Protein AF-A0A183HTV0-F1 (afdb_monomer)

Mean predicted aligned error: 6.53 Å

Structure (mmCIF, N/CA/C/O backbone):
data_AF-A0A183HTV0-F1
#
_entry.id   AF-A0A183HTV0-F1
#
loop_
_atom_site.group_PDB
_atom_site.id
_atom_site.type_symbol
_atom_site.label_atom_id
_atom_site.label_alt_id
_atom_site.label_comp_id
_atom_site.label_asym_id
_atom_site.label_entity_id
_atom_site.label_seq_id
_atom_site.pdbx_PDB_ins_code
_atom_site.Cartn_x
_atom_site.Cartn_y
_atom_site.Cartn_z
_atom_site.occupancy
_atom_site.B_iso_or_equiv
_atom_site.auth_seq_id
_atom_site.auth_comp_id
_atom_site.auth_asym_id
_atom_site.auth_atom_id
_atom_site.pdbx_PDB_model_num
ATOM 1 N N . MET A 1 1 ? 23.331 12.606 -10.542 1.00 50.19 1 MET A N 1
ATOM 2 C CA . MET A 1 1 ? 22.056 13.155 -10.033 1.00 50.19 1 MET A CA 1
ATOM 3 C C . MET A 1 1 ? 20.828 12.706 -10.833 1.00 50.19 1 MET A C 1
ATOM 5 O O . MET A 1 1 ? 19.755 12.716 -10.263 1.00 50.19 1 MET A O 1
ATOM 9 N N . ASN A 1 2 ? 20.954 12.175 -12.057 1.00 60.91 2 ASN A N 1
ATOM 10 C CA . ASN A 1 2 ? 19.792 11.913 -12.933 1.00 60.91 2 ASN A CA 1
ATOM 11 C C . ASN A 1 2 ? 18.962 10.646 -12.618 1.00 60.91 2 ASN A C 1
ATOM 13 O O . ASN A 1 2 ? 17.880 10.476 -13.165 1.00 60.91 2 ASN A O 1
ATOM 17 N N . GLY A 1 3 ? 19.464 9.723 -11.789 1.00 66.62 3 GLY A N 1
ATOM 18 C CA . GLY A 1 3 ? 18.796 8.432 -11.553 1.00 66.62 3 GLY A CA 1
ATOM 19 C C . GLY A 1 3 ? 17.587 8.501 -10.613 1.00 66.62 3 GLY A C 1
ATOM 20 O O . GLY A 1 3 ? 16.654 7.725 -10.771 1.00 66.62 3 GLY A O 1
ATOM 21 N N . LEU A 1 4 ? 17.591 9.430 -9.651 1.00 69.25 4 LEU A N 1
ATOM 22 C CA . LEU A 1 4 ? 16.495 9.582 -8.685 1.00 69.25 4 LEU A CA 1
ATOM 23 C C . LEU A 1 4 ? 15.278 10.259 -9.326 1.00 69.25 4 LEU A C 1
ATOM 25 O O . LEU A 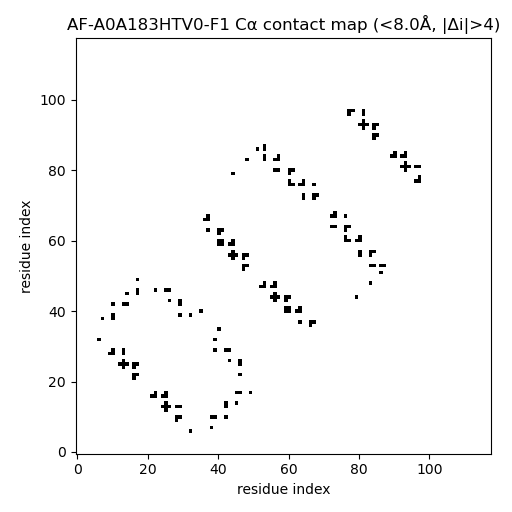1 4 ? 14.180 9.726 -9.247 1.00 69.25 4 LEU A O 1
ATOM 29 N N . GLU A 1 5 ? 15.495 11.348 -10.063 1.00 74.19 5 GLU A N 1
ATOM 30 C CA . GLU A 1 5 ? 14.430 12.056 -10.7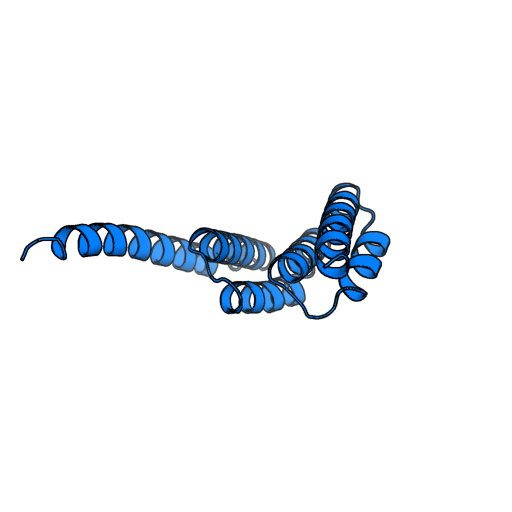90 1.00 74.19 5 GLU A CA 1
ATOM 31 C C . GLU A 1 5 ? 13.772 11.165 -11.857 1.00 74.19 5 GLU A C 1
ATOM 33 O O . GLU A 1 5 ? 12.555 11.189 -12.043 1.00 74.19 5 GLU A O 1
ATOM 38 N N . ALA A 1 6 ? 14.564 10.319 -12.530 1.00 82.88 6 ALA A N 1
ATOM 39 C CA . ALA A 1 6 ? 14.042 9.332 -13.471 1.00 82.88 6 ALA A CA 1
ATOM 40 C C . ALA A 1 6 ? 13.151 8.284 -12.780 1.00 82.88 6 ALA A C 1
ATOM 42 O O . ALA A 1 6 ? 12.113 7.915 -13.332 1.00 82.88 6 ALA A O 1
ATOM 43 N N . ASN A 1 7 ? 13.515 7.840 -11.571 1.00 89.50 7 ASN A N 1
ATOM 44 C CA . ASN A 1 7 ? 12.698 6.909 -10.791 1.00 89.50 7 ASN A CA 1
ATOM 45 C C . ASN A 1 7 ? 11.379 7.554 -10.341 1.00 89.50 7 ASN A C 1
ATOM 47 O O . ASN A 1 7 ? 10.342 6.897 -10.385 1.00 89.50 7 ASN A O 1
ATOM 51 N N . ASP A 1 8 ? 11.388 8.830 -9.956 1.00 89.25 8 ASP A N 1
ATOM 52 C CA . ASP A 1 8 ? 10.170 9.534 -9.537 1.00 89.25 8 ASP A CA 1
ATOM 53 C C . ASP A 1 8 ? 9.185 9.698 -10.703 1.00 89.25 8 ASP A C 1
ATOM 55 O O . ASP A 1 8 ? 7.992 9.421 -10.564 1.00 89.25 8 ASP A O 1
ATOM 59 N N . LEU A 1 9 ? 9.681 10.049 -11.896 1.00 92.75 9 LEU A N 1
ATOM 60 C CA . LEU A 1 9 ? 8.866 10.085 -13.116 1.00 92.75 9 LEU A CA 1
ATOM 61 C C . LEU A 1 9 ? 8.299 8.706 -13.470 1.00 92.75 9 LEU A C 1
ATOM 63 O O . LEU A 1 9 ? 7.131 8.591 -13.845 1.00 92.75 9 LEU A O 1
ATOM 67 N N . GLN A 1 10 ? 9.102 7.652 -13.325 1.00 95.56 10 GLN A N 1
ATOM 68 C CA . GLN A 1 10 ? 8.652 6.278 -13.525 1.00 95.56 10 GLN A CA 1
ATOM 69 C C . GLN A 1 10 ? 7.560 5.880 -12.523 1.00 95.56 10 GLN A C 1
ATOM 71 O O . GLN A 1 10 ? 6.577 5.257 -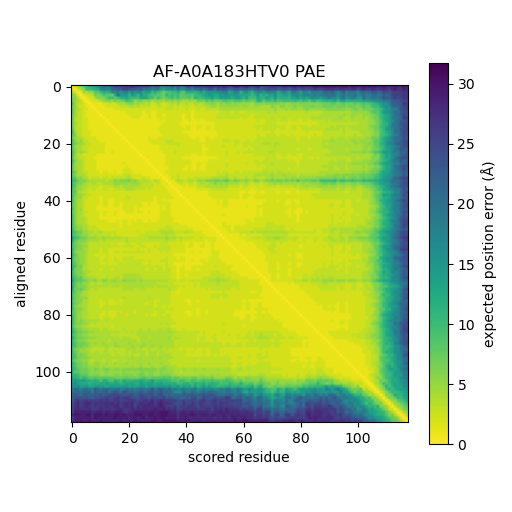12.917 1.00 95.56 10 GLN A O 1
ATOM 76 N N . LEU A 1 11 ? 7.677 6.262 -11.250 1.00 95.94 11 LEU A N 1
ATOM 77 C CA . LEU A 1 11 ? 6.651 5.982 -10.240 1.00 95.94 11 LEU A CA 1
ATOM 78 C C . LEU A 1 11 ? 5.352 6.736 -10.517 1.00 95.94 11 LEU A C 1
ATOM 80 O O . LEU A 1 11 ? 4.284 6.144 -10.400 1.00 95.94 11 LEU A O 1
ATOM 84 N N . ASN A 1 12 ? 5.431 7.985 -10.974 1.00 95.56 12 ASN A N 1
ATOM 85 C CA . ASN A 1 12 ? 4.248 8.722 -11.420 1.00 95.56 12 ASN A CA 1
ATOM 86 C C . ASN A 1 12 ? 3.582 8.046 -12.629 1.00 95.56 12 ASN A C 1
ATOM 88 O O . ASN A 1 12 ? 2.360 7.937 -12.688 1.00 95.56 12 ASN A O 1
ATOM 92 N N . LEU A 1 13 ? 4.371 7.528 -13.576 1.00 96.81 13 LEU A N 1
ATOM 93 C CA . LEU A 1 13 ? 3.838 6.737 -14.685 1.00 96.81 13 LEU A CA 1
ATOM 94 C C . LEU A 1 13 ? 3.187 5.430 -14.197 1.00 96.81 13 LEU A C 1
ATOM 96 O O . LEU A 1 13 ? 2.144 5.032 -14.714 1.00 96.81 13 LEU A O 1
ATOM 100 N N . ALA A 1 14 ? 3.773 4.764 -13.200 1.00 97.69 14 ALA A N 1
ATOM 101 C CA . ALA A 1 14 ? 3.186 3.571 -12.599 1.00 97.69 14 ALA A CA 1
ATOM 102 C C . ALA A 1 14 ? 1.839 3.874 -11.923 1.00 97.69 14 ALA A C 1
ATOM 104 O O . ALA A 1 14 ? 0.894 3.113 -12.125 1.00 97.69 14 ALA A O 1
ATOM 105 N N . ASP A 1 15 ? 1.727 4.991 -11.200 1.00 97.31 15 ASP A N 1
ATOM 106 C CA . ASP A 1 15 ? 0.468 5.447 -10.597 1.00 97.31 15 ASP A CA 1
ATOM 107 C C . ASP A 1 15 ? -0.611 5.692 -11.664 1.00 97.31 15 ASP A C 1
ATOM 109 O O . ASP A 1 15 ? -1.735 5.206 -11.535 1.00 97.31 15 ASP A O 1
ATOM 113 N N . LEU A 1 16 ? -0.263 6.344 -12.780 1.00 98.00 16 LEU A N 1
ATOM 114 C CA . LEU A 1 16 ? -1.188 6.526 -13.906 1.00 98.00 16 LEU A CA 1
ATOM 115 C C . LEU A 1 16 ? -1.656 5.185 -14.484 1.00 98.00 16 LEU A C 1
ATOM 117 O O . LEU A 1 16 ? -2.850 4.996 -14.714 1.00 98.00 16 LEU A O 1
ATOM 121 N N . TYR A 1 17 ? -0.748 4.223 -14.672 1.00 98.56 17 TYR A N 1
ATOM 122 C CA . TYR A 1 17 ? -1.135 2.882 -15.111 1.00 98.56 17 TYR A CA 1
ATOM 123 C C . TYR A 1 17 ? -2.045 2.173 -14.100 1.00 98.56 17 TYR A C 1
ATOM 125 O O . TYR A 1 17 ? -2.988 1.500 -14.512 1.00 98.56 17 TYR A O 1
ATOM 133 N N . ILE A 1 18 ? -1.827 2.342 -12.791 1.00 98.00 18 ILE A N 1
ATOM 134 C CA . ILE A 1 18 ? -2.730 1.820 -11.753 1.00 98.00 18 ILE A CA 1
ATOM 135 C C . ILE A 1 18 ? -4.133 2.412 -11.920 1.00 98.00 18 ILE A C 1
ATOM 137 O O . ILE A 1 18 ? -5.111 1.664 -11.930 1.00 98.00 18 ILE A O 1
ATOM 141 N N . GLN A 1 19 ? -4.239 3.731 -12.084 1.00 96.81 19 GLN A N 1
ATOM 142 C CA . GLN A 1 19 ? -5.525 4.417 -12.235 1.00 96.81 19 GLN A CA 1
ATOM 143 C C . GLN A 1 19 ? -6.268 4.009 -13.517 1.00 96.81 19 GLN A C 1
ATOM 145 O O . GLN A 1 19 ? -7.494 3.916 -13.511 1.00 96.81 19 GLN A O 1
ATOM 150 N N . LEU A 1 20 ? -5.536 3.715 -14.595 1.00 97.81 20 LEU A N 1
ATOM 151 C CA . LEU A 1 20 ? -6.095 3.259 -15.872 1.00 97.81 20 LEU A CA 1
ATOM 152 C C . LEU A 1 20 ? -6.448 1.761 -15.903 1.00 97.81 20 LEU A C 1
ATOM 154 O O . LEU A 1 20 ? -7.024 1.298 -16.883 1.00 97.81 20 LEU A O 1
ATOM 158 N N . GLY A 1 21 ? -6.117 0.989 -14.862 1.00 96.94 21 GLY A N 1
ATOM 159 C CA . GLY A 1 21 ? -6.332 -0.464 -14.844 1.00 96.94 21 GLY A CA 1
ATOM 160 C C . GLY A 1 21 ? -5.210 -1.287 -15.493 1.00 96.94 21 GLY A C 1
ATOM 161 O O . GLY A 1 21 ? -5.275 -2.515 -15.538 1.00 96.94 21 GLY A O 1
ATOM 162 N N . GLU A 1 22 ? -4.139 -0.636 -15.941 1.00 98.12 22 GLU A N 1
ATOM 163 C CA . GLU A 1 22 ? -2.980 -1.217 -16.627 1.00 98.12 22 GLU A CA 1
ATOM 164 C C . GLU A 1 22 ? -1.965 -1.821 -15.636 1.00 98.12 22 GLU A C 1
ATOM 166 O O . GLU A 1 22 ? -0.766 -1.520 -15.621 1.00 98.12 22 GLU A O 1
ATOM 171 N N . TYR A 1 23 ? -2.444 -2.711 -14.766 1.00 97.25 23 TYR A N 1
ATOM 172 C CA . TYR A 1 23 ? -1.705 -3.206 -13.600 1.00 97.25 23 TYR A CA 1
ATOM 173 C C . TYR A 1 23 ? -0.392 -3.920 -13.937 1.00 97.25 23 TYR A C 1
ATOM 175 O O . TYR A 1 23 ? 0.557 -3.880 -13.152 1.00 97.25 23 TYR A O 1
ATOM 183 N N . GLN A 1 24 ? -0.312 -4.586 -15.093 1.00 97.31 24 GLN A N 1
ATOM 184 C CA . GLN A 1 24 ? 0.909 -5.275 -15.514 1.00 97.31 24 GLN A CA 1
ATOM 185 C C . GLN A 1 24 ? 2.024 -4.284 -15.877 1.00 97.31 24 GLN A C 1
ATOM 187 O O . GLN A 1 24 ? 3.191 -4.536 -15.568 1.00 97.31 24 GLN A O 1
ATOM 192 N N . HIS A 1 25 ? 1.674 -3.160 -16.505 1.00 97.75 25 HIS A N 1
ATOM 193 C CA . HIS A 1 25 ? 2.616 -2.095 -16.841 1.00 97.75 25 HIS A CA 1
ATOM 194 C C . HIS A 1 25 ? 3.135 -1.416 -15.571 1.00 97.75 25 HIS A C 1
ATOM 196 O O . HIS A 1 25 ? 4.350 -1.313 -15.388 1.00 97.75 25 HIS A O 1
ATOM 202 N N . ALA A 1 26 ? 2.234 -1.082 -14.642 1.00 97.69 26 ALA A N 1
ATOM 203 C CA . ALA A 1 26 ? 2.602 -0.552 -13.331 1.00 97.69 26 ALA A CA 1
ATOM 204 C C . ALA A 1 26 ? 3.554 -1.493 -12.571 1.00 97.69 26 ALA A C 1
ATOM 206 O O . ALA A 1 26 ? 4.618 -1.074 -12.114 1.00 97.69 26 ALA A O 1
ATOM 207 N N . ALA A 1 27 ? 3.221 -2.787 -12.496 1.00 96.56 27 ALA A N 1
ATOM 208 C CA . ALA A 1 27 ? 4.027 -3.779 -11.787 1.00 96.56 27 ALA A CA 1
ATOM 209 C C . ALA A 1 27 ? 5.460 -3.886 -12.333 1.00 96.56 27 ALA A C 1
ATOM 211 O O . ALA A 1 27 ? 6.406 -3.985 -11.552 1.00 96.56 27 ALA A O 1
ATOM 212 N N . LYS A 1 28 ? 5.634 -3.848 -13.664 1.00 97.00 28 LYS A N 1
ATOM 213 C CA . LYS A 1 28 ? 6.961 -3.895 -14.302 1.00 97.00 28 LYS A CA 1
ATOM 214 C C . LYS A 1 28 ? 7.819 -2.699 -13.904 1.00 97.00 28 LYS A C 1
ATOM 216 O O . LYS A 1 28 ? 8.984 -2.883 -13.559 1.00 97.00 28 LYS A O 1
ATOM 221 N N . ILE A 1 29 ? 7.239 -1.500 -13.921 1.00 96.06 29 ILE A N 1
ATOM 222 C CA . ILE A 1 29 ? 7.950 -0.279 -13.537 1.00 96.06 29 ILE A CA 1
ATOM 223 C C . ILE A 1 29 ? 8.364 -0.357 -12.068 1.00 96.06 29 ILE A C 1
ATOM 225 O O . ILE A 1 29 ? 9.551 -0.270 -11.760 1.00 96.06 29 ILE A O 1
ATOM 229 N N . ILE A 1 30 ? 7.413 -0.626 -11.173 1.00 95.69 30 ILE A N 1
ATOM 230 C CA . ILE A 1 30 ? 7.662 -0.721 -9.730 1.00 95.69 30 ILE A CA 1
ATOM 231 C C . ILE A 1 30 ? 8.738 -1.777 -9.411 1.00 95.69 30 ILE A C 1
ATOM 233 O O . ILE A 1 30 ? 9.605 -1.556 -8.565 1.00 95.69 30 ILE A O 1
ATOM 237 N N . ALA A 1 31 ? 8.728 -2.921 -10.103 1.00 94.00 31 ALA A N 1
ATOM 238 C CA . ALA A 1 31 ? 9.711 -3.984 -9.903 1.00 94.00 31 ALA A CA 1
ATOM 239 C C . ALA A 1 31 ? 11.141 -3.582 -10.307 1.00 94.00 31 ALA A C 1
ATOM 241 O O . ALA A 1 31 ? 12.093 -4.082 -9.704 1.00 94.00 31 ALA A O 1
ATOM 242 N N . SER A 1 32 ? 11.292 -2.684 -11.288 1.00 93.56 32 SER A N 1
ATOM 243 C CA . SER A 1 32 ? 12.596 -2.196 -11.756 1.00 93.56 32 SER A CA 1
ATOM 244 C C . SER A 1 32 ? 13.265 -1.198 -10.807 1.00 93.56 32 SER A C 1
ATOM 246 O O . SER A 1 32 ? 14.480 -1.016 -10.872 1.00 93.56 32 SER A O 1
ATOM 248 N N . ILE A 1 33 ? 12.509 -0.597 -9.882 1.00 91.50 33 ILE A N 1
ATOM 249 C CA . ILE A 1 33 ? 13.032 0.433 -8.982 1.00 91.50 33 ILE A CA 1
ATOM 250 C C . ILE A 1 33 ? 13.688 -0.203 -7.756 1.00 91.50 33 ILE A C 1
ATOM 252 O O . ILE A 1 33 ? 13.070 -0.931 -6.966 1.00 91.50 33 ILE A O 1
ATOM 256 N N . ARG A 1 34 ? 14.983 0.081 -7.601 1.00 88.31 34 ARG A N 1
ATOM 257 C CA . ARG A 1 34 ? 15.809 -0.299 -6.453 1.00 88.31 34 ARG A CA 1
ATOM 258 C C . ARG A 1 34 ? 16.771 0.850 -6.107 1.00 88.31 34 ARG A C 1
ATOM 260 O O . ARG A 1 34 ? 17.331 1.444 -7.026 1.00 88.31 34 ARG A O 1
ATOM 267 N N . PRO A 1 35 ? 17.020 1.129 -4.814 1.00 88.75 35 PRO A N 1
ATOM 268 C CA . PRO A 1 35 ? 16.390 0.523 -3.636 1.00 88.75 35 PRO A CA 1
ATOM 269 C C . PRO A 1 35 ? 14.919 0.944 -3.477 1.00 88.75 35 PRO A C 1
ATOM 271 O O . PRO A 1 35 ? 14.461 1.886 -4.116 1.00 88.75 35 PRO A O 1
ATOM 274 N N . LEU A 1 36 ? 14.170 0.229 -2.630 1.00 90.81 36 LEU A N 1
ATOM 275 C CA . LEU A 1 36 ? 12.791 0.608 -2.318 1.00 90.81 36 LEU A CA 1
ATOM 276 C C . LEU A 1 36 ? 12.775 1.862 -1.432 1.00 90.81 36 LEU A C 1
ATOM 278 O O . LEU A 1 36 ? 13.251 1.826 -0.298 1.00 90.81 36 LEU A O 1
ATOM 282 N N . THR A 1 37 ? 12.206 2.940 -1.960 1.00 92.44 37 THR A N 1
ATOM 283 C CA . THR A 1 37 ? 11.912 4.212 -1.285 1.00 92.44 37 THR A CA 1
ATOM 284 C C . THR A 1 37 ? 10.467 4.251 -0.780 1.00 92.44 37 THR A C 1
ATOM 286 O O . THR A 1 37 ? 9.656 3.405 -1.174 1.00 92.44 37 THR A O 1
ATOM 289 N N . PHE A 1 38 ? 10.118 5.257 0.034 1.00 93.69 38 PHE A N 1
ATOM 290 C CA . PHE A 1 38 ? 8.733 5.519 0.449 1.00 93.69 38 PHE A CA 1
ATOM 291 C C . PHE A 1 38 ? 7.777 5.537 -0.754 1.00 93.69 38 PHE A C 1
ATOM 293 O O . PHE A 1 38 ? 6.821 4.765 -0.781 1.00 93.69 38 PHE A O 1
ATOM 300 N N . GLN A 1 39 ? 8.098 6.317 -1.793 1.00 93.62 39 GLN A N 1
ATOM 301 C CA . GLN A 1 39 ? 7.259 6.438 -2.988 1.00 93.62 39 GLN A CA 1
ATOM 302 C C . GLN A 1 39 ? 7.092 5.100 -3.719 1.00 93.62 39 GLN A C 1
ATOM 304 O O . GLN A 1 39 ? 5.983 4.720 -4.079 1.00 93.62 39 GLN A O 1
ATOM 309 N N . SER A 1 40 ? 8.169 4.327 -3.885 1.00 94.69 40 SER A N 1
ATOM 310 C CA . SER A 1 40 ? 8.054 3.017 -4.538 1.00 94.69 40 SER A CA 1
ATOM 311 C C . SER A 1 40 ? 7.197 2.033 -3.734 1.00 94.69 40 SER A C 1
ATOM 313 O O . SER A 1 40 ? 6.444 1.257 -4.314 1.00 94.69 40 SER A O 1
ATOM 315 N N . ILE A 1 41 ? 7.262 2.086 -2.399 1.00 96.69 41 ILE A N 1
ATOM 316 C CA . ILE A 1 41 ? 6.436 1.252 -1.520 1.00 96.69 41 ILE A CA 1
ATOM 317 C C . ILE A 1 41 ? 4.975 1.709 -1.571 1.00 96.69 41 ILE A C 1
ATOM 319 O O . ILE A 1 41 ? 4.084 0.861 -1.594 1.00 96.69 41 ILE A O 1
ATOM 323 N N . LEU A 1 42 ? 4.721 3.017 -1.637 1.00 96.75 42 LEU A N 1
ATOM 324 C CA . LEU A 1 42 ? 3.381 3.575 -1.801 1.00 96.75 42 LEU A CA 1
ATOM 325 C C . LEU A 1 42 ? 2.706 3.033 -3.068 1.00 96.75 42 LEU A C 1
ATOM 327 O O . LEU A 1 42 ? 1.567 2.569 -2.998 1.00 96.75 42 LEU A O 1
ATOM 331 N N . GLU A 1 43 ? 3.418 3.010 -4.195 1.00 97.31 43 GLU A N 1
ATOM 332 C CA . GLU A 1 43 ? 2.881 2.463 -5.446 1.00 97.31 43 GLU A CA 1
ATOM 333 C C . GLU A 1 43 ? 2.634 0.948 -5.374 1.00 97.31 43 GLU A C 1
ATOM 335 O O . GLU A 1 43 ? 1.625 0.461 -5.889 1.00 97.31 43 GLU A O 1
ATOM 340 N N . ILE A 1 44 ? 3.473 0.189 -4.653 1.00 97.12 44 ILE A N 1
ATOM 341 C CA . ILE A 1 44 ? 3.200 -1.232 -4.368 1.00 97.12 44 ILE A CA 1
ATOM 342 C C . ILE A 1 44 ? 1.893 -1.387 -3.580 1.00 97.12 44 ILE A C 1
ATOM 344 O O . ILE A 1 44 ? 1.070 -2.237 -3.921 1.00 97.12 44 ILE A O 1
ATOM 348 N N . VAL A 1 45 ? 1.684 -0.574 -2.538 1.00 97.12 45 VAL A N 1
ATOM 349 C CA . VAL A 1 45 ? 0.463 -0.621 -1.718 1.00 97.12 45 VAL A CA 1
ATOM 350 C C . VAL A 1 45 ? -0.767 -0.294 -2.561 1.00 97.12 45 VAL A C 1
ATOM 352 O O . VAL A 1 45 ? -1.749 -1.034 -2.506 1.00 97.12 45 VAL A O 1
ATOM 355 N N . LYS A 1 46 ? -0.724 0.775 -3.364 1.00 96.69 46 LYS A N 1
ATOM 356 C CA . LYS A 1 46 ? -1.827 1.152 -4.260 1.00 96.69 46 LYS A CA 1
ATOM 357 C C . LYS A 1 46 ? -2.159 0.027 -5.239 1.00 96.69 46 LYS A C 1
ATOM 359 O O . LYS A 1 46 ? -3.324 -0.353 -5.344 1.00 96.69 46 LYS A O 1
ATOM 364 N N . LEU A 1 47 ? -1.145 -0.549 -5.892 1.00 97.38 47 LEU A N 1
ATOM 365 C CA . LEU A 1 47 ? -1.314 -1.665 -6.822 1.00 97.38 47 LEU A CA 1
ATOM 366 C C . LEU A 1 47 ? -1.940 -2.890 -6.136 1.00 97.38 47 LEU A C 1
ATOM 368 O O . LEU A 1 47 ? -2.850 -3.513 -6.682 1.00 97.38 47 LEU A O 1
ATOM 372 N N . ALA A 1 48 ? -1.475 -3.238 -4.936 1.00 96.56 48 ALA A N 1
ATOM 373 C CA . ALA A 1 48 ? -2.017 -4.358 -4.174 1.00 96.56 48 ALA A CA 1
ATOM 374 C C . ALA A 1 48 ? -3.482 -4.115 -3.768 1.00 96.56 48 ALA A C 1
ATOM 376 O O . ALA A 1 48 ? -4.321 -4.999 -3.933 1.00 96.56 48 ALA A O 1
ATOM 377 N N . LEU A 1 49 ? -3.813 -2.897 -3.321 1.00 94.75 49 LEU A N 1
ATOM 378 C CA . LEU A 1 49 ? -5.177 -2.501 -2.966 1.00 94.75 49 LEU A CA 1
ATOM 379 C C . LEU A 1 49 ? -6.146 -2.623 -4.149 1.00 94.75 49 LEU A C 1
ATOM 381 O O . LEU A 1 49 ? -7.202 -3.233 -3.992 1.00 94.75 49 LEU A O 1
ATOM 385 N N . VAL A 1 50 ? -5.798 -2.095 -5.331 1.00 94.94 50 VAL A N 1
ATOM 386 C CA . VAL A 1 50 ? -6.686 -2.179 -6.511 1.00 94.94 50 VAL A CA 1
ATOM 387 C C . VAL A 1 50 ? -6.845 -3.611 -7.023 1.00 94.94 50 VAL A C 1
ATOM 389 O O . VAL A 1 50 ? -7.898 -3.965 -7.544 1.00 94.94 50 VAL A O 1
ATOM 392 N N . LYS A 1 51 ? -5.834 -4.465 -6.822 1.00 94.06 51 LYS A N 1
ATOM 393 C CA . LYS A 1 51 ? -5.896 -5.900 -7.139 1.00 94.06 51 LYS A CA 1
ATOM 394 C C . LYS A 1 51 ? -6.580 -6.741 -6.057 1.00 94.06 51 LYS A C 1
ATOM 396 O O . LYS A 1 51 ? -6.668 -7.957 -6.212 1.00 94.06 51 LYS A O 1
ATOM 401 N N . ASN A 1 52 ? -7.045 -6.116 -4.974 1.00 92.50 52 ASN A N 1
ATOM 402 C CA . ASN A 1 52 ? -7.609 -6.780 -3.800 1.00 92.50 52 ASN A CA 1
ATOM 403 C C . ASN A 1 52 ? -6.647 -7.795 -3.136 1.00 92.50 52 ASN A C 1
ATOM 405 O O . ASN A 1 52 ? -7.076 -8.715 -2.438 1.00 92.50 52 ASN A O 1
ATOM 409 N N . ASP A 1 53 ? -5.336 -7.616 -3.327 1.00 94.56 53 ASP A N 1
ATOM 410 C CA . ASP A 1 53 ? -4.283 -8.392 -2.672 1.00 94.56 53 ASP A CA 1
ATOM 411 C C . ASP A 1 53 ? -4.037 -7.822 -1.271 1.00 94.56 53 ASP A C 1
ATOM 413 O O . ASP A 1 53 ? -3.115 -7.046 -1.006 1.00 94.56 53 ASP A O 1
ATOM 417 N N . SER A 1 54 ? -4.956 -8.156 -0.369 1.00 90.69 54 SER A N 1
ATOM 418 C CA . SER A 1 54 ? -4.981 -7.588 0.979 1.00 90.69 54 SER A CA 1
ATOM 419 C C . SER A 1 54 ? -3.816 -8.033 1.870 1.00 90.69 54 SER A C 1
ATOM 421 O O . SER A 1 54 ? -3.514 -7.358 2.857 1.00 90.69 54 SER A O 1
ATOM 423 N N . GLU A 1 55 ? -3.163 -9.151 1.547 1.00 92.81 55 GLU A N 1
ATOM 424 C CA . GLU A 1 55 ? -1.985 -9.629 2.268 1.00 92.81 55 GLU A CA 1
ATOM 425 C C . GLU A 1 55 ? -0.767 -8.791 1.891 1.00 92.81 55 GLU A C 1
ATOM 427 O O . GLU A 1 55 ? -0.174 -8.157 2.769 1.00 92.81 55 GLU A O 1
ATOM 432 N N . ALA A 1 56 ? -0.469 -8.681 0.591 1.00 94.31 56 ALA A N 1
ATOM 433 C CA . ALA A 1 56 ? 0.625 -7.841 0.124 1.00 94.31 56 ALA A CA 1
ATOM 434 C C . ALA A 1 56 ? 0.414 -6.379 0.540 1.00 94.31 56 ALA A C 1
ATOM 436 O O . ALA A 1 56 ? 1.338 -5.744 1.053 1.00 94.31 56 ALA A O 1
ATOM 437 N N . ALA A 1 57 ? -0.807 -5.853 0.390 1.00 94.88 57 ALA A N 1
ATOM 438 C CA . ALA A 1 57 ? -1.114 -4.475 0.756 1.00 94.88 57 ALA A CA 1
ATOM 439 C C . ALA A 1 57 ? -0.804 -4.195 2.237 1.00 94.88 57 ALA A C 1
ATOM 441 O O . ALA A 1 57 ? -0.162 -3.191 2.551 1.00 94.88 57 ALA A O 1
ATOM 442 N N . LEU A 1 58 ? -1.181 -5.104 3.145 1.00 94.31 58 LEU A N 1
ATOM 443 C CA . LEU A 1 58 ? -0.913 -4.950 4.574 1.00 94.31 58 LEU A CA 1
ATOM 444 C C . LEU A 1 58 ? 0.589 -5.042 4.890 1.00 94.31 58 LEU A C 1
ATOM 446 O O . LEU A 1 58 ? 1.109 -4.181 5.601 1.00 94.31 5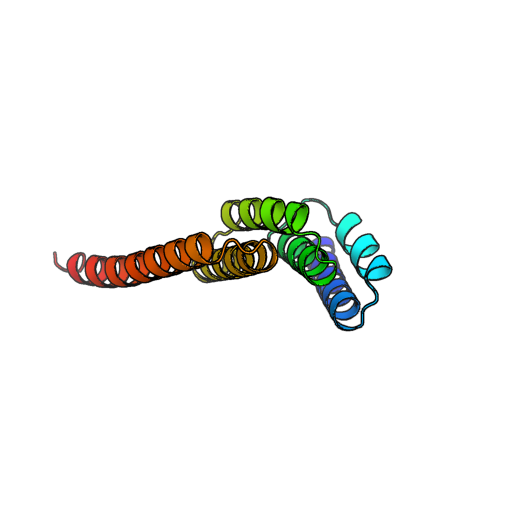8 LEU A O 1
ATOM 450 N N . THR A 1 59 ? 1.300 -6.023 4.322 1.00 95.44 59 THR A N 1
ATOM 451 C CA . THR A 1 59 ? 2.755 -6.167 4.502 1.00 95.44 59 THR A CA 1
ATOM 452 C C . THR A 1 59 ? 3.507 -4.911 4.063 1.00 95.44 59 THR A C 1
ATOM 454 O O . THR A 1 59 ? 4.402 -4.434 4.768 1.00 95.44 59 THR A O 1
ATOM 457 N N . TYR A 1 60 ? 3.144 -4.343 2.912 1.00 96.44 60 TYR A N 1
ATOM 458 C CA . TYR A 1 60 ? 3.790 -3.133 2.415 1.00 96.44 60 TYR A CA 1
ATOM 459 C C . TYR A 1 60 ? 3.339 -1.868 3.153 1.00 96.44 60 TYR A C 1
ATOM 461 O O . TYR A 1 60 ? 4.164 -0.972 3.298 1.00 96.44 60 TYR A O 1
ATOM 469 N N . CYS A 1 61 ? 2.126 -1.805 3.717 1.00 95.81 61 CYS A N 1
ATOM 470 C CA . CYS A 1 61 ? 1.736 -0.717 4.626 1.00 95.81 61 CYS A CA 1
ATOM 471 C C . CYS A 1 61 ? 2.611 -0.681 5.887 1.00 95.81 61 CYS A C 1
ATOM 473 O O . CYS A 1 61 ? 3.067 0.387 6.292 1.00 95.81 61 CYS A O 1
ATOM 475 N N . ASP A 1 62 ? 2.897 -1.839 6.490 1.00 94.25 62 ASP A N 1
ATOM 476 C CA . ASP A 1 62 ? 3.785 -1.907 7.657 1.00 94.25 62 ASP A CA 1
ATOM 477 C C . ASP A 1 62 ? 5.216 -1.481 7.304 1.00 94.25 62 ASP A C 1
ATOM 479 O O . ASP A 1 62 ? 5.902 -0.840 8.102 1.00 94.25 62 ASP A O 1
ATOM 483 N N . ARG A 1 63 ? 5.673 -1.797 6.087 1.00 95.38 63 ARG A N 1
ATOM 484 C CA . ARG A 1 63 ? 6.965 -1.319 5.585 1.00 95.38 63 ARG A CA 1
ATOM 485 C C . ARG A 1 63 ? 6.952 0.184 5.308 1.00 95.38 63 ARG A C 1
ATOM 487 O O . ARG A 1 63 ? 7.927 0.844 5.646 1.00 95.38 63 ARG A O 1
ATOM 494 N N . LEU A 1 64 ? 5.865 0.709 4.742 1.00 95.62 64 LEU A N 1
ATOM 495 C CA . LEU A 1 64 ? 5.673 2.132 4.461 1.00 95.62 64 LEU A CA 1
ATOM 496 C C . LEU A 1 64 ? 5.774 2.951 5.752 1.00 95.62 64 LEU A C 1
ATOM 498 O O . LEU A 1 64 ? 6.539 3.909 5.810 1.00 95.62 64 LEU A O 1
ATOM 502 N N . ALA A 1 65 ? 5.105 2.503 6.819 1.00 93.06 65 ALA A N 1
ATOM 503 C CA . ALA A 1 65 ? 5.174 3.133 8.137 1.00 93.06 65 ALA A CA 1
ATOM 504 C C . ALA A 1 65 ? 6.602 3.158 8.713 1.00 93.06 65 ALA A C 1
ATOM 506 O O . ALA A 1 65 ? 7.008 4.152 9.307 1.00 93.06 65 ALA A O 1
ATOM 507 N N . LYS A 1 66 ? 7.390 2.091 8.510 1.00 94.19 66 LYS A N 1
ATOM 508 C CA . LYS A 1 66 ? 8.787 2.016 8.983 1.00 94.19 66 LYS A CA 1
ATOM 509 C C . LYS A 1 66 ? 9.735 2.965 8.254 1.00 94.19 66 LYS A C 1
ATOM 511 O O . LYS A 1 66 ? 10.724 3.377 8.845 1.00 94.19 66 LYS A O 1
ATOM 516 N N . VAL A 1 67 ? 9.471 3.260 6.980 1.00 94.62 67 VAL A N 1
ATOM 517 C CA . VAL A 1 67 ? 10.305 4.170 6.172 1.00 94.62 67 VAL A CA 1
ATOM 518 C C . VAL A 1 67 ? 9.785 5.609 6.165 1.00 94.62 67 VAL A C 1
ATOM 520 O O . VAL A 1 67 ? 10.407 6.462 5.541 1.00 94.62 67 VAL A O 1
ATOM 523 N N . SER A 1 68 ? 8.654 5.869 6.828 1.00 93.31 68 SER A N 1
ATOM 524 C CA . SER A 1 68 ? 8.056 7.200 6.945 1.00 93.31 68 SER A CA 1
ATOM 525 C C . SER A 1 68 ? 8.891 8.081 7.873 1.00 93.31 68 SER A C 1
ATOM 527 O O . SER A 1 68 ? 9.078 7.758 9.048 1.00 93.31 68 SER A O 1
ATOM 529 N N . ASN A 1 69 ? 9.345 9.218 7.364 1.00 93.00 69 ASN A N 1
ATOM 530 C CA . ASN A 1 69 ? 10.159 10.196 8.077 1.00 93.00 69 ASN A CA 1
ATOM 531 C C . ASN A 1 69 ? 9.351 11.425 8.504 1.00 93.00 69 ASN A C 1
ATOM 533 O O . ASN A 1 69 ? 9.721 12.080 9.477 1.00 93.00 69 ASN A O 1
ATOM 537 N N . THR A 1 70 ? 8.242 11.725 7.824 1.00 92.00 70 THR A N 1
ATOM 538 C CA . THR A 1 70 ? 7.380 12.871 8.155 1.00 92.00 70 THR A CA 1
ATOM 539 C C . THR A 1 70 ? 6.081 12.443 8.834 1.00 92.00 70 THR A C 1
ATOM 541 O O . THR A 1 70 ? 5.690 11.272 8.819 1.00 92.00 70 THR A O 1
ATOM 544 N N . VAL A 1 71 ? 5.400 13.405 9.459 1.00 90.06 71 VAL A N 1
ATOM 545 C CA . VAL A 1 71 ? 4.059 13.195 10.021 1.00 90.06 71 VAL A CA 1
ATOM 546 C C . VAL A 1 71 ? 3.068 12.820 8.916 1.00 90.06 71 VAL A C 1
ATOM 548 O O . VAL A 1 71 ? 2.357 11.828 9.061 1.00 90.06 71 VAL A O 1
ATOM 551 N N . ASP A 1 72 ? 3.092 13.525 7.785 1.00 91.81 72 ASP A N 1
ATOM 552 C CA . ASP A 1 72 ? 2.199 13.263 6.650 1.00 91.81 72 ASP A CA 1
ATOM 553 C C . ASP A 1 72 ? 2.385 11.855 6.074 1.00 91.81 72 ASP A C 1
ATOM 555 O O . ASP A 1 72 ? 1.411 11.150 5.806 1.00 91.81 72 ASP A O 1
ATOM 559 N N . GLU A 1 73 ? 3.633 11.396 5.947 1.00 93.81 73 GLU A N 1
ATOM 560 C CA . GLU A 1 73 ? 3.946 10.037 5.499 1.00 93.81 73 GLU A CA 1
ATOM 561 C C . GLU A 1 73 ? 3.385 8.978 6.462 1.00 93.81 73 GLU A C 1
ATOM 563 O O . GLU A 1 73 ? 2.793 7.986 6.026 1.00 93.81 73 GLU A O 1
ATOM 568 N N . LYS A 1 74 ? 3.496 9.211 7.778 1.00 92.25 74 LYS A N 1
ATOM 569 C CA . LYS A 1 74 ? 2.935 8.323 8.811 1.00 92.25 74 LYS A CA 1
ATOM 570 C C . LYS A 1 74 ? 1.406 8.312 8.791 1.00 92.25 74 LYS A C 1
ATOM 572 O O . LYS A 1 74 ? 0.805 7.240 8.934 1.00 92.25 74 LYS A O 1
ATOM 577 N N . ILE A 1 75 ? 0.770 9.470 8.596 1.00 92.75 75 ILE A N 1
ATOM 578 C CA . ILE A 1 75 ? -0.687 9.586 8.439 1.00 92.75 75 ILE A CA 1
ATOM 579 C C . ILE A 1 75 ? -1.126 8.795 7.208 1.00 92.75 75 ILE A C 1
ATOM 581 O O . ILE A 1 75 ? -2.011 7.942 7.308 1.00 92.75 75 ILE A O 1
ATOM 585 N N . LEU A 1 76 ? -0.461 8.997 6.068 1.00 94.62 76 LEU A N 1
ATOM 586 C CA . LEU A 1 76 ? -0.766 8.291 4.828 1.00 94.62 76 LEU A CA 1
ATOM 587 C C . LEU A 1 76 ? -0.619 6.771 4.986 1.00 94.62 76 LEU A C 1
ATOM 589 O O . LEU A 1 76 ? -1.525 6.022 4.610 1.00 94.62 76 LEU A O 1
ATOM 593 N N . ALA A 1 77 ? 0.473 6.302 5.595 1.00 94.75 77 ALA A N 1
ATOM 594 C CA . ALA A 1 77 ? 0.679 4.881 5.872 1.00 94.75 77 ALA A CA 1
ATOM 595 C C . ALA A 1 77 ? -0.424 4.302 6.775 1.00 94.75 77 ALA A C 1
ATOM 597 O O . ALA A 1 77 ? -0.944 3.214 6.511 1.00 94.75 77 ALA A O 1
ATOM 598 N N . THR A 1 78 ? -0.842 5.052 7.797 1.00 95.25 78 THR A N 1
ATOM 599 C CA . THR A 1 78 ? -1.939 4.668 8.697 1.00 95.25 78 THR A CA 1
ATOM 600 C C . THR A 1 78 ? -3.272 4.573 7.955 1.00 95.25 78 THR A C 1
ATOM 602 O O . THR A 1 78 ? -3.993 3.580 8.096 1.00 95.25 78 THR A O 1
ATOM 605 N N . MET A 1 79 ? -3.589 5.558 7.111 1.00 95.62 79 MET A N 1
ATOM 606 C CA . MET A 1 79 ? -4.806 5.558 6.297 1.00 95.62 79 MET A CA 1
ATOM 607 C C . MET A 1 79 ? -4.851 4.361 5.342 1.00 95.62 79 MET A C 1
ATOM 609 O O . MET A 1 79 ? -5.880 3.690 5.233 1.00 95.62 79 MET A O 1
ATOM 613 N N . LEU A 1 80 ? -3.739 4.057 4.667 1.00 95.81 80 LEU A N 1
ATOM 614 C CA . LEU A 1 80 ? -3.643 2.912 3.759 1.00 95.81 80 LEU A CA 1
ATOM 615 C C . LEU A 1 80 ? -3.775 1.581 4.503 1.00 95.81 80 LEU A C 1
ATOM 617 O O . LEU A 1 80 ? -4.518 0.704 4.056 1.00 95.81 80 LEU A O 1
ATOM 621 N N . LYS A 1 81 ? -3.156 1.452 5.682 1.00 95.50 81 LYS A N 1
ATOM 622 C CA . LYS A 1 81 ? -3.323 0.280 6.551 1.00 95.50 81 LYS A CA 1
ATOM 623 C C . LYS A 1 81 ? -4.786 0.075 6.943 1.00 95.50 81 LYS A C 1
ATOM 625 O O . LYS A 1 81 ? -5.293 -1.044 6.871 1.00 95.50 81 LYS A O 1
ATOM 630 N N . CYS A 1 82 ? -5.491 1.148 7.293 1.00 95.62 82 CYS A N 1
ATOM 631 C CA . CYS A 1 82 ? -6.916 1.082 7.609 1.00 95.62 82 CYS A CA 1
ATOM 632 C C . CYS A 1 82 ? -7.751 0.638 6.400 1.00 95.62 82 CYS A C 1
ATOM 634 O O . CYS A 1 82 ? -8.603 -0.237 6.547 1.00 95.62 82 CYS A O 1
ATOM 636 N N . LYS A 1 83 ? -7.464 1.149 5.194 1.00 94.56 83 LYS A N 1
ATOM 637 C CA . LYS A 1 83 ? -8.103 0.668 3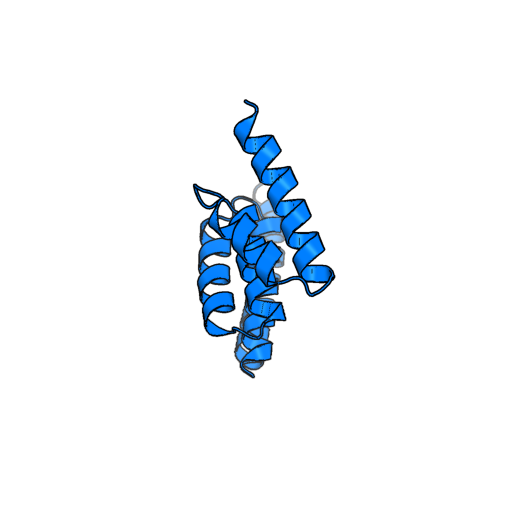.954 1.00 94.56 83 LYS A CA 1
ATOM 638 C C . LYS A 1 83 ? -7.869 -0.832 3.731 1.00 94.56 83 LYS A C 1
ATOM 640 O O . LYS A 1 83 ? -8.823 -1.547 3.432 1.00 94.56 83 LYS A O 1
ATOM 645 N N . CYS A 1 84 ? -6.648 -1.328 3.951 1.00 94.75 84 CYS A N 1
ATOM 646 C CA . CYS A 1 84 ? -6.341 -2.763 3.862 1.00 94.75 84 CYS A CA 1
ATOM 647 C C . CYS A 1 84 ? -7.182 -3.591 4.846 1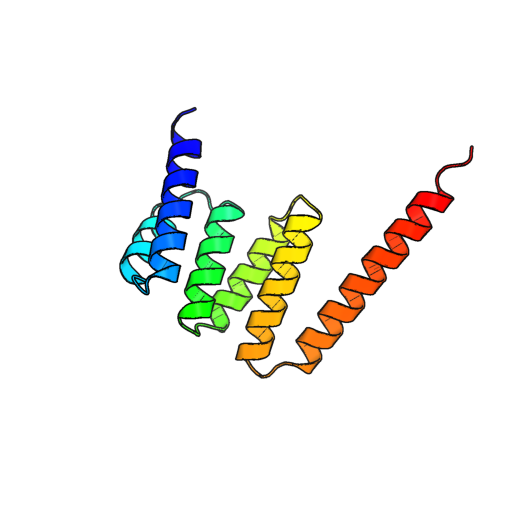.00 94.75 84 CYS A C 1
ATOM 649 O O . CYS A 1 84 ? -7.760 -4.611 4.476 1.00 94.75 84 CYS A O 1
ATOM 651 N N . LEU A 1 85 ? -7.284 -3.142 6.100 1.00 95.00 85 LEU A N 1
ATOM 652 C CA . LEU A 1 85 ? -8.082 -3.817 7.128 1.00 95.00 85 LEU A CA 1
ATOM 653 C C . LEU A 1 85 ? -9.573 -3.851 6.770 1.00 95.00 85 LEU A C 1
ATOM 655 O O . LEU A 1 85 ? -10.235 -4.860 7.005 1.00 95.00 85 LEU A O 1
ATOM 659 N N . LEU A 1 86 ? -10.103 -2.792 6.153 1.00 93.94 86 LEU A N 1
ATOM 660 C CA . LEU A 1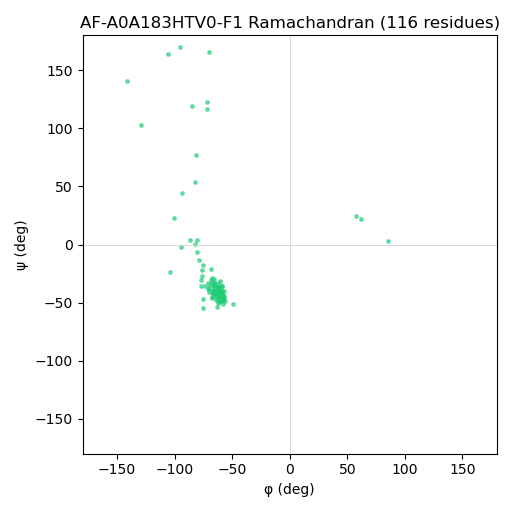 86 ? -11.491 -2.764 5.685 1.00 93.94 86 LEU A CA 1
ATOM 661 C C . LEU A 1 86 ? -11.750 -3.781 4.564 1.00 93.94 86 LEU A 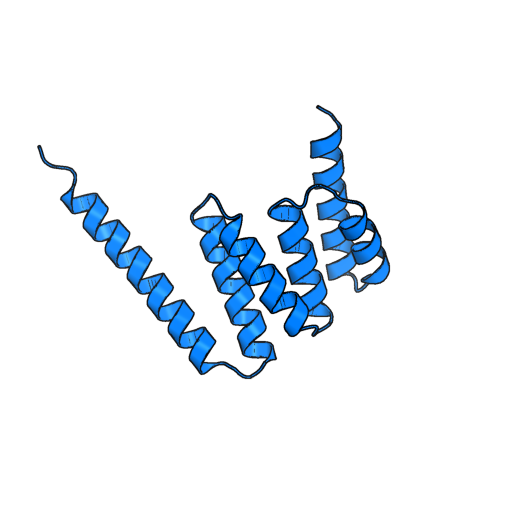C 1
ATOM 663 O O . LEU A 1 86 ? -12.767 -4.478 4.612 1.00 93.94 86 LEU A O 1
ATOM 667 N N . LEU A 1 87 ? -10.824 -3.936 3.609 1.00 91.81 87 LEU A N 1
ATOM 668 C CA . LEU A 1 87 ? -10.913 -4.988 2.583 1.00 91.81 87 LEU A CA 1
ATOM 669 C C . LEU A 1 87 ? -10.954 -6.389 3.213 1.00 91.81 87 LEU A C 1
ATOM 671 O O . LEU A 1 87 ? -11.716 -7.247 2.770 1.00 91.81 87 LEU A O 1
ATOM 675 N N . ARG A 1 88 ? -10.227 -6.582 4.319 1.00 93.38 88 ARG A N 1
ATOM 676 C CA . ARG A 1 88 ? -10.192 -7.825 5.111 1.00 93.38 88 ARG A CA 1
ATOM 677 C C . ARG A 1 88 ? -11.373 -8.006 6.070 1.00 93.38 88 ARG A C 1
ATOM 679 O O . ARG A 1 88 ? -11.393 -8.966 6.830 1.00 93.38 88 ARG A O 1
ATOM 686 N N . LYS A 1 89 ? -12.356 -7.098 6.062 1.00 95.06 89 LYS A N 1
ATOM 687 C CA . LYS A 1 89 ? -13.492 -7.079 7.008 1.00 95.06 89 LYS A CA 1
ATOM 688 C C . LYS A 1 89 ? -13.076 -6.903 8.478 1.00 95.06 89 LYS A C 1
ATOM 690 O O . LYS A 1 89 ? -13.851 -7.175 9.388 1.00 95.06 89 LYS A O 1
ATOM 695 N N . GLU A 1 90 ? -11.890 -6.356 8.729 1.00 96.56 90 GLU A N 1
ATOM 696 C CA . GLU A 1 90 ? -11.335 -6.098 10.064 1.00 96.56 90 GLU A CA 1
ATOM 697 C C . GLU A 1 90 ? -11.640 -4.660 10.541 1.00 96.56 90 GLU A C 1
ATOM 699 O O . GLU A 1 90 ? -10.783 -3.962 11.086 1.00 96.56 90 GLU A O 1
ATOM 704 N N . ALA A 1 91 ? -12.880 -4.196 10.347 1.00 97.00 91 ALA A N 1
ATOM 705 C CA . ALA A 1 91 ? -13.269 -2.794 10.552 1.00 97.00 91 ALA A CA 1
ATOM 706 C C . ALA A 1 91 ? -13.018 -2.272 11.976 1.00 97.00 91 ALA A C 1
ATOM 708 O O . ALA A 1 91 ? -12.603 -1.130 12.155 1.00 97.00 91 ALA A O 1
ATOM 709 N N . ARG A 1 92 ? -13.203 -3.114 13.002 1.00 97.81 92 ARG A N 1
ATOM 710 C CA . ARG A 1 92 ? -12.939 -2.723 14.395 1.00 97.81 92 ARG A CA 1
ATOM 711 C C . ARG A 1 92 ? -11.456 -2.445 14.655 1.00 97.81 92 ARG A C 1
ATOM 713 O O . ARG A 1 92 ? -11.142 -1.516 15.388 1.00 97.81 92 ARG A O 1
ATOM 720 N N . LYS A 1 93 ? -10.542 -3.189 14.022 1.00 96.81 93 LYS A N 1
ATOM 721 C CA . LYS A 1 93 ? -9.105 -2.899 14.133 1.00 96.81 93 LYS A CA 1
ATOM 722 C C . LYS A 1 93 ? -8.756 -1.581 13.446 1.00 96.81 93 LYS A C 1
ATOM 724 O O . LYS A 1 93 ? -8.005 -0.798 14.015 1.00 96.81 93 LYS A O 1
ATOM 729 N N . ALA A 1 94 ? -9.327 -1.324 12.267 1.00 97.00 94 ALA A N 1
ATOM 730 C CA . ALA A 1 94 ? -9.140 -0.058 11.556 1.00 97.00 94 ALA A CA 1
ATOM 731 C C . ALA A 1 94 ? -9.627 1.139 12.392 1.00 97.00 94 ALA A C 1
ATOM 733 O O . ALA A 1 94 ? -8.906 2.122 12.528 1.00 97.00 94 ALA A O 1
ATOM 734 N N . LEU A 1 95 ? -10.809 1.020 13.009 1.00 97.25 95 LEU A N 1
ATOM 735 C CA . LEU A 1 95 ? -11.361 2.043 13.899 1.00 97.25 95 LEU A CA 1
ATOM 736 C C . LEU A 1 95 ? -10.426 2.339 15.078 1.00 97.25 95 LEU A C 1
ATOM 738 O O . LEU A 1 95 ? -10.086 3.495 15.303 1.00 97.25 95 LEU A O 1
ATOM 742 N N . ASN A 1 96 ? -9.977 1.300 15.789 1.00 97.12 96 ASN A N 1
ATOM 743 C CA . ASN A 1 96 ? -9.092 1.467 16.944 1.00 97.12 96 ASN A CA 1
ATOM 744 C C . ASN A 1 96 ? -7.771 2.151 16.559 1.00 97.12 96 ASN A C 1
ATOM 746 O O . ASN A 1 96 ? -7.280 2.996 17.300 1.00 97.12 96 ASN A O 1
ATOM 750 N N . ILE A 1 97 ? -7.198 1.802 15.401 1.00 95.19 97 ILE A N 1
ATOM 751 C CA . ILE A 1 97 ? -5.974 2.443 14.904 1.00 95.19 97 ILE A CA 1
ATOM 752 C C . ILE A 1 97 ? -6.216 3.934 14.662 1.00 95.19 97 ILE A C 1
ATOM 754 O O . ILE A 1 97 ? -5.453 4.745 15.171 1.00 95.19 97 ILE A O 1
ATOM 758 N N . LEU A 1 98 ? -7.285 4.298 13.944 1.00 94.19 98 LEU A N 1
ATOM 759 C CA . LEU A 1 98 ? -7.596 5.703 13.661 1.00 94.19 98 LEU A CA 1
ATOM 760 C C . LEU A 1 98 ? -7.811 6.516 14.940 1.00 94.19 98 LEU A C 1
ATOM 762 O O . LEU A 1 98 ? -7.242 7.594 15.067 1.00 94.19 98 LEU A O 1
ATOM 766 N N . GLN A 1 99 ? -8.577 5.986 15.898 1.00 94.81 99 GLN A N 1
ATOM 767 C CA . GLN A 1 99 ? -8.823 6.657 17.177 1.00 94.81 99 GLN A CA 1
ATOM 768 C C . GLN A 1 99 ? -7.525 6.893 17.956 1.00 94.81 99 GLN A C 1
ATOM 770 O O . GLN A 1 99 ? -7.289 8.002 18.428 1.00 94.81 99 GLN A O 1
ATOM 775 N N . ASN A 1 100 ? -6.658 5.881 18.040 1.00 91.38 100 ASN A N 1
ATOM 776 C CA . ASN A 1 100 ? -5.369 6.015 18.718 1.00 91.38 100 ASN A CA 1
ATOM 777 C C . ASN A 1 100 ? -4.463 7.030 18.012 1.00 91.38 100 ASN A C 1
ATOM 779 O O . ASN A 1 100 ? -3.811 7.835 18.667 1.00 91.38 100 ASN A O 1
ATOM 783 N N . THR A 1 101 ? -4.430 7.013 16.678 1.00 89.94 101 THR A N 1
ATOM 784 C CA . THR A 1 101 ? -3.645 7.968 15.892 1.00 89.94 101 THR A CA 1
ATOM 785 C C . THR A 1 101 ? -4.130 9.404 16.095 1.00 89.94 101 THR A C 1
ATOM 787 O O . THR A 1 101 ? -3.300 10.281 16.299 1.00 89.94 101 THR A O 1
ATOM 790 N N . MET A 1 102 ? -5.444 9.649 16.104 1.00 89.50 102 MET A N 1
ATOM 791 C CA . MET A 1 102 ? -6.002 10.979 16.385 1.00 89.50 102 MET A CA 1
ATOM 792 C C . MET A 1 102 ? -5.653 11.461 17.798 1.00 89.50 102 MET A C 1
ATOM 794 O O . MET A 1 102 ? -5.173 12.579 17.954 1.00 89.50 102 MET A O 1
ATOM 798 N N . ALA A 1 103 ? -5.799 10.595 18.806 1.00 87.62 103 ALA A N 1
ATOM 799 C CA . ALA A 1 103 ? -5.456 10.931 20.187 1.00 87.62 103 ALA A CA 1
ATOM 800 C C . ALA A 1 103 ? -3.964 11.271 20.364 1.00 87.62 103 ALA A C 1
ATOM 802 O O . ALA A 1 103 ? -3.611 12.107 21.191 1.00 87.62 103 ALA A O 1
ATOM 803 N N . HIS A 1 104 ? -3.067 10.642 19.598 1.00 81.94 104 HIS A N 1
ATOM 804 C CA . HIS A 1 104 ? -1.649 11.007 19.615 1.00 81.94 104 HIS A CA 1
ATOM 805 C C . HIS A 1 104 ? -1.404 12.426 19.090 1.00 81.94 104 HIS A C 1
ATOM 807 O O . HIS A 1 104 ? -0.620 13.148 19.695 1.00 81.94 104 HIS A O 1
ATOM 813 N N . PHE A 1 105 ? -2.098 12.852 18.031 1.00 76.88 105 PHE A N 1
ATOM 814 C CA . PHE A 1 105 ? -1.950 14.212 17.504 1.00 76.88 105 PHE A CA 1
ATOM 815 C C . PHE A 1 105 ? -2.470 15.281 18.470 1.00 76.88 105 PHE A C 1
ATOM 817 O O . PHE A 1 105 ? -1.784 16.272 18.697 1.00 76.88 105 PHE A O 1
ATOM 824 N N . GLU A 1 106 ? -3.618 15.045 19.107 1.00 72.62 106 GLU A N 1
ATOM 825 C CA . GLU A 1 106 ? -4.169 15.954 20.126 1.00 72.62 106 GLU A CA 1
ATOM 826 C C . GLU A 1 106 ? -3.226 16.100 21.341 1.00 72.62 106 GLU A C 1
ATOM 828 O O . GLU A 1 106 ? -3.070 17.185 21.912 1.00 72.62 106 GLU A O 1
ATOM 833 N N . ASN A 1 107 ? -2.546 15.013 21.722 1.00 67.62 107 ASN A N 1
ATOM 834 C CA . ASN A 1 107 ? -1.593 15.015 22.833 1.00 67.62 107 ASN A CA 1
ATOM 835 C C . ASN A 1 107 ? -0.241 15.659 22.472 1.00 67.62 107 ASN A C 1
ATOM 837 O O . ASN A 1 107 ? 0.367 16.323 23.311 1.00 67.62 107 ASN A O 1
ATOM 841 N N . ASP A 1 108 ? 0.247 15.495 21.242 1.00 61.53 108 ASP A N 1
ATOM 842 C CA . ASP A 1 108 ? 1.501 16.120 20.800 1.00 61.53 108 ASP A CA 1
ATOM 843 C C . ASP A 1 108 ? 1.355 17.650 20.667 1.00 61.53 108 ASP A C 1
ATOM 845 O O . ASP A 1 108 ? 2.279 18.391 21.018 1.00 61.53 108 ASP A O 1
ATOM 849 N N . GLU A 1 109 ? 0.186 18.145 20.244 1.00 58.56 109 GLU A N 1
ATOM 850 C CA . GLU A 1 109 ? -0.128 19.583 20.226 1.00 58.56 109 GLU A CA 1
ATOM 851 C C . GLU A 1 109 ? -0.154 20.178 21.643 1.00 58.56 109 GLU A C 1
ATOM 853 O O . GLU A 1 109 ? 0.529 21.167 21.916 1.00 58.56 109 GLU A O 1
ATOM 858 N N . THR A 1 110 ? -0.847 19.523 22.579 1.00 54.38 110 THR A N 1
ATOM 859 C CA . THR A 1 110 ? -0.909 19.965 23.986 1.00 54.38 110 THR A CA 1
ATOM 860 C C . THR A 1 110 ? 0.445 19.884 24.698 1.00 54.38 110 THR A C 1
ATOM 862 O O . THR A 1 110 ? 0.767 20.746 25.515 1.00 54.38 110 THR A O 1
ATOM 865 N N . THR A 1 111 ? 1.294 18.908 24.365 1.00 48.69 111 THR A N 1
ATOM 866 C CA . THR A 1 111 ? 2.648 18.803 24.939 1.00 48.69 111 THR A CA 1
ATOM 867 C C . THR A 1 111 ? 3.595 19.866 24.371 1.00 48.69 111 THR A C 1
ATOM 869 O O . THR A 1 111 ? 4.423 20.410 25.104 1.00 48.69 111 THR A O 1
ATOM 872 N N . THR A 1 112 ? 3.458 20.223 23.090 1.00 50.12 112 THR A N 1
ATOM 873 C CA . THR A 1 112 ? 4.286 21.259 22.444 1.00 50.12 112 THR A CA 1
ATOM 874 C C . THR A 1 112 ? 4.002 22.658 23.007 1.00 50.12 112 THR A C 1
ATOM 876 O O . THR A 1 112 ? 4.923 23.469 23.126 1.00 50.12 112 THR A O 1
ATOM 879 N N . GLU A 1 113 ? 2.764 22.937 23.425 1.00 49.94 113 GLU A N 1
ATOM 880 C CA . GLU A 1 113 ? 2.407 24.194 24.101 1.00 49.94 113 GLU A CA 1
ATOM 881 C C . GLU A 1 113 ? 2.967 24.292 25.531 1.00 49.94 113 GLU A C 1
ATOM 883 O O . GLU A 1 113 ? 3.363 25.374 25.966 1.00 49.94 113 GLU A O 1
ATOM 888 N N . ILE A 1 114 ? 3.083 23.170 26.249 1.00 51.97 114 ILE A N 1
ATOM 889 C CA . ILE A 1 114 ? 3.575 23.145 27.639 1.00 51.97 114 ILE A CA 1
ATOM 890 C C . ILE A 1 114 ? 5.109 23.304 27.720 1.00 51.97 114 ILE A C 1
ATOM 892 O O . ILE A 1 114 ? 5.628 23.771 28.731 1.00 51.97 114 ILE A O 1
ATOM 896 N N . VAL A 1 115 ? 5.859 22.998 26.654 1.00 49.69 115 VAL A N 1
ATOM 897 C CA . VAL A 1 115 ? 7.341 23.036 26.646 1.00 49.69 115 VAL A CA 1
ATOM 898 C C . VAL A 1 115 ? 7.922 24.430 26.309 1.00 49.69 115 VAL A C 1
ATOM 900 O O . VAL A 1 115 ? 9.137 24.599 26.243 1.00 49.69 115 VAL A O 1
ATOM 903 N N . ARG A 1 116 ? 7.098 25.478 26.141 1.00 44.03 116 ARG A N 1
ATOM 904 C CA . ARG A 1 116 ? 7.560 26.827 25.733 1.00 44.03 116 ARG A CA 1
ATOM 905 C C . ARG A 1 116 ? 7.704 27.888 26.827 1.00 44.03 116 ARG A C 1
ATOM 907 O O . ARG A 1 116 ? 7.766 29.075 26.514 1.00 44.03 116 ARG A O 1
ATOM 914 N N . PHE A 1 117 ? 7.868 27.489 28.080 1.00 46.12 117 PHE A N 1
ATOM 915 C CA . PHE A 1 117 ? 8.293 28.412 29.131 1.00 46.12 117 PHE A CA 1
ATOM 916 C C . PHE A 1 117 ? 9.469 27.820 29.894 1.00 46.12 117 PHE A C 1
ATOM 918 O O . PHE A 1 117 ? 9.251 26.901 30.670 1.00 46.12 117 PHE A O 1
ATOM 925 N N . TYR A 1 118 ? 10.682 28.312 29.616 1.00 40.81 118 TYR A N 1
ATOM 926 C CA . TYR A 1 118 ? 11.672 28.837 30.573 1.00 40.81 118 TYR A CA 1
ATOM 927 C C . TYR A 1 118 ? 12.819 29.507 29.807 1.00 40.81 118 TYR A C 1
ATOM 929 O O . TYR A 1 118 ? 13.339 28.887 28.853 1.00 40.81 118 TYR A O 1
#

Sequence (118 aa):
MNGLEANDLQLNLADLYIQLGEYQHAAKIIASIRPLTFQSILEIVKLALVKNDSEAALTYCDRLAKVSNTVDEKILATMLKCKCLLLRKEARKALNILQNTMAHFENDETTTEIVRFY

Radius of gyration: 16.89 Å; Cα contacts (8 Å, |Δi|>4): 104; chains: 1; bounding box: 36×38×47 Å

InterPro domains:
  IPR011990 Tetratricopeptide-like helical domain superfamily [SSF48452] (8-113)

Secondary structure (DSSP, 8-state):
-HHHHHHHHHHHHHHHHHHHT-HHHHHHHHHH--SPPHHHHHHHHHHHHHTT-HHHHHHHHHHHHHH--SHHHHHHHHHHHHHHHHHTT-HHHHHHHHHHHHHHHHHHHHHHHHTT--

Solvent-accessible surface area (backbone atoms only — not comparable t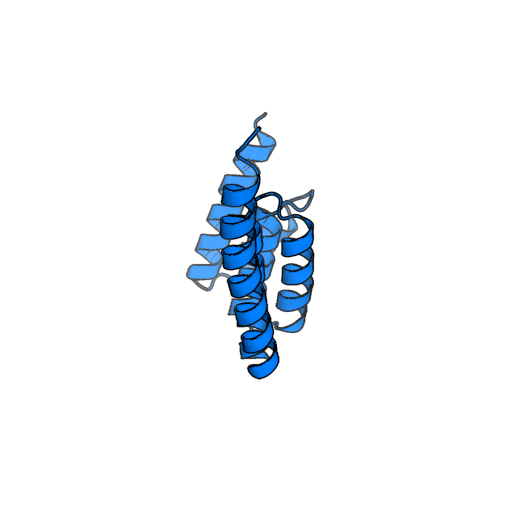o full-atom values): 6425 Å² total; per-residue (Å²): 126,69,68,61,62,52,48,52,54,46,50,53,50,22,50,52,25,46,76,72,67,39,50,70,63,18,50,54,49,57,71,70,55,74,79,83,45,57,68,56,35,50,52,52,25,52,51,22,53,79,70,66,36,49,64,62,18,38,58,35,22,58,49,32,43,72,63,37,87,48,70,68,46,38,50,51,24,50,54,52,35,30,53,30,28,46,77,70,70,36,48,69,61,30,51,54,52,53,56,53,53,52,53,50,53,60,49,53,55,57,50,60,65,67,70,74,77,134

Nearest PDB structures (foldseek):
  6lys-assembly1_D  TM=7.438E-01  e=1.759E-01  Escherichia coli K-12
  7qdy-assembly1_B  TM=9.201E-01  e=6.524E-01  Homo sapiens
  7qdz-assembly1_B  TM=8.929E-01  e=9.925E-01  Homo sapiens
  7qds-assembly1_B  TM=9.282E-01  e=1.224E+00  Homo sapiens
  9co0-assembly1_D  TM=7.487E-01  e=1.290E+00  Escherichia coli

pLDDT: mean 88.52, std 14.48, range [40.81, 98.56]

Foldseek 3Di:
DPPVVVLVVLLVVLVVCLVVVVLVSSVVSLVPDPPDALSSLVSQLSSCLSVLVLVSNLVSLVVQCVRDPDPVSNVVSLVSNLSSCVSVVNNVVNVVSVVVSVVVVVVVVVVVVVPPDD

Organism: NCBI:txid387005